Protein AF-A0A2E1ADV0-F1 (afdb_monomer_lite)

Structure (mmCIF, N/CA/C/O backbone):
data_AF-A0A2E1ADV0-F1
#
_entry.id   AF-A0A2E1ADV0-F1
#
loop_
_atom_site.group_PDB
_atom_site.id
_atom_site.type_symbol
_atom_site.label_atom_id
_atom_site.label_alt_id
_atom_site.label_comp_id
_atom_site.label_asym_id
_atom_site.label_entity_id
_atom_site.label_seq_id
_atom_site.pdbx_PDB_ins_code
_atom_site.Cartn_x
_atom_site.Cartn_y
_atom_site.Cartn_z
_atom_site.occupancy
_atom_site.B_iso_or_equiv
_atom_site.auth_seq_id
_atom_site.auth_comp_id
_atom_site.auth_asym_id
_atom_site.auth_atom_id
_atom_site.pdbx_PDB_model_num
ATOM 1 N N . MET A 1 1 ? -17.782 11.356 -1.659 1.00 43.19 1 MET A N 1
ATOM 2 C CA . MET A 1 1 ? -16.567 11.982 -2.216 1.00 43.19 1 MET A CA 1
ATOM 3 C C . MET A 1 1 ? -15.882 10.938 -3.076 1.00 43.19 1 MET A C 1
ATOM 5 O O . MET A 1 1 ? -15.557 9.882 -2.559 1.00 43.19 1 MET A O 1
ATOM 9 N N . THR A 1 2 ? -15.757 11.161 -4.381 1.00 51.19 2 THR A N 1
ATOM 10 C CA . THR A 1 2 ? -14.963 10.295 -5.262 1.00 51.19 2 THR A CA 1
ATOM 11 C C . THR A 1 2 ? -13.512 10.745 -5.145 1.00 51.19 2 THR A C 1
ATOM 13 O O . THR A 1 2 ? -13.075 11.631 -5.876 1.00 51.19 2 THR A O 1
ATOM 16 N N . GLU A 1 3 ? -12.776 10.206 -4.170 1.00 61.16 3 GLU A N 1
ATOM 17 C CA . GLU A 1 3 ? -11.321 10.365 -4.153 1.00 61.16 3 GLU A CA 1
ATOM 18 C C . GLU A 1 3 ? -10.768 9.790 -5.460 1.00 61.16 3 GLU A C 1
ATOM 20 O O . GLU A 1 3 ? -10.983 8.627 -5.803 1.00 61.16 3 GLU A O 1
ATOM 25 N N . LYS A 1 4 ? -10.129 10.649 -6.256 1.00 71.50 4 LYS A N 1
ATOM 26 C CA . LYS A 1 4 ? -9.531 10.254 -7.527 1.00 71.50 4 LYS A CA 1
ATOM 27 C C . LYS A 1 4 ? -8.263 9.459 -7.225 1.00 71.50 4 LYS A C 1
ATOM 29 O O . LYS A 1 4 ? -7.370 9.969 -6.554 1.00 71.50 4 LYS A O 1
ATOM 34 N N . TRP A 1 5 ? -8.173 8.237 -7.750 1.00 84.12 5 TRP A N 1
ATOM 35 C CA 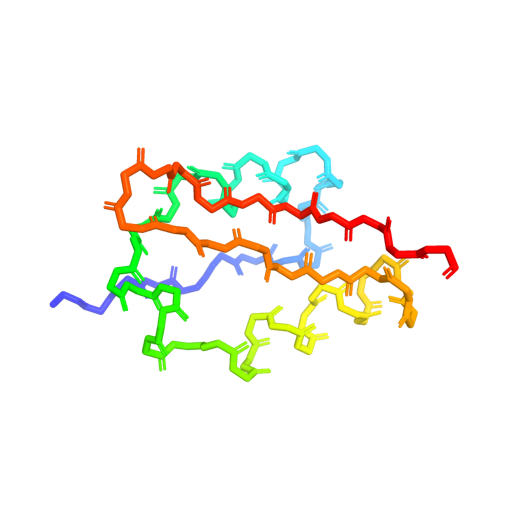. TRP A 1 5 ? -6.969 7.414 -7.633 1.00 84.12 5 TRP A CA 1
ATOM 36 C C . TRP A 1 5 ? -5.736 8.151 -8.194 1.00 84.12 5 TRP A C 1
ATOM 38 O O . TRP A 1 5 ? -5.831 8.741 -9.280 1.00 84.12 5 TRP A O 1
ATOM 48 N N . PRO A 1 6 ? -4.589 8.136 -7.489 1.00 88.56 6 PRO A N 1
ATOM 49 C CA . PRO A 1 6 ? -3.367 8.762 -7.976 1.00 88.56 6 PRO A CA 1
ATOM 50 C C . PRO A 1 6 ? -2.755 7.969 -9.140 1.00 88.56 6 PRO A C 1
ATOM 52 O O . PRO A 1 6 ? -3.090 6.809 -9.390 1.00 88.56 6 PRO A O 1
ATOM 55 N N . ASN A 1 7 ? -1.831 8.601 -9.869 1.00 90.38 7 ASN A N 1
ATOM 56 C CA . ASN A 1 7 ? -1.079 7.926 -10.923 1.00 90.38 7 ASN A CA 1
ATOM 57 C C . ASN A 1 7 ? 0.015 7.039 -10.312 1.00 90.38 7 ASN A C 1
ATOM 59 O O . ASN A 1 7 ? 1.160 7.459 -10.157 1.00 90.38 7 ASN A O 1
ATOM 63 N N . PHE A 1 8 ? -0.339 5.801 -9.973 1.00 90.06 8 PHE A N 1
ATOM 64 C CA . PHE A 1 8 ? 0.572 4.862 -9.316 1.00 90.06 8 PHE A CA 1
ATOM 65 C C . PHE A 1 8 ? 1.849 4.574 -10.115 1.00 90.06 8 PHE A C 1
ATOM 67 O O . PHE A 1 8 ? 2.897 4.356 -9.511 1.00 90.06 8 PHE A O 1
ATOM 74 N N . ALA A 1 9 ? 1.778 4.607 -11.450 1.00 88.62 9 ALA A N 1
ATOM 75 C CA . ALA A 1 9 ? 2.912 4.311 -12.324 1.00 88.62 9 ALA A CA 1
ATOM 76 C C . ALA A 1 9 ? 4.033 5.360 -12.234 1.00 88.62 9 ALA A C 1
ATOM 78 O O . ALA A 1 9 ? 5.187 5.037 -12.495 1.00 88.62 9 ALA A O 1
ATOM 79 N N . SER A 1 10 ? 3.709 6.604 -11.864 1.00 92.88 10 SER A N 1
ATOM 80 C CA . SER A 1 10 ? 4.698 7.678 -11.698 1.00 92.88 10 SER A CA 1
ATOM 81 C C . SER A 1 10 ? 5.187 7.854 -10.262 1.00 92.88 10 SER A C 1
ATOM 83 O O . SER A 1 10 ? 6.125 8.611 -10.043 1.00 92.88 10 SER A O 1
ATOM 85 N N . MET A 1 11 ? 4.539 7.217 -9.284 1.00 95.38 11 MET A N 1
ATOM 86 C CA . MET A 1 11 ? 4.945 7.313 -7.881 1.00 95.38 11 MET A CA 1
ATOM 87 C C . MET A 1 11 ? 6.191 6.468 -7.640 1.00 95.38 11 MET A C 1
ATOM 89 O O . MET A 1 11 ? 6.304 5.366 -8.173 1.00 95.38 11 MET A O 1
ATOM 93 N N . THR A 1 12 ? 7.088 6.941 -6.787 1.00 96.50 12 THR A N 1
ATOM 94 C CA . THR A 1 12 ? 8.117 6.129 -6.134 1.00 96.50 12 THR A CA 1
ATOM 95 C C . THR A 1 12 ? 7.492 5.210 -5.084 1.00 96.50 12 THR A C 1
ATOM 97 O O . THR A 1 12 ? 6.352 5.398 -4.651 1.00 96.50 12 THR A O 1
ATOM 100 N N . ASP A 1 13 ? 8.245 4.207 -4.638 1.00 95.00 13 ASP A N 1
ATOM 101 C CA . ASP A 1 13 ? 7.772 3.276 -3.609 1.00 95.00 13 ASP A CA 1
ATOM 102 C C . ASP A 1 13 ? 7.489 3.975 -2.280 1.0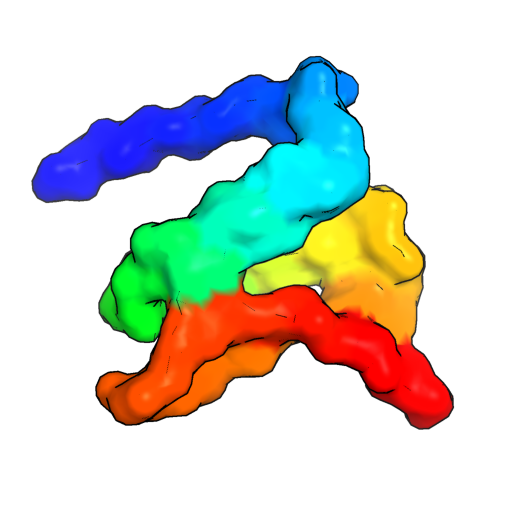0 95.00 13 ASP A C 1
ATOM 104 O O . ASP A 1 13 ? 6.492 3.682 -1.621 1.00 95.00 13 ASP A O 1
ATOM 108 N N . HIS A 1 14 ? 8.319 4.955 -1.920 1.00 95.31 14 HIS A N 1
ATOM 109 C CA . HIS A 1 14 ? 8.120 5.759 -0.721 1.00 95.31 14 HIS A CA 1
ATOM 110 C C . HIS A 1 14 ? 6.822 6.574 -0.788 1.00 95.31 14 HIS A C 1
ATOM 112 O O . HIS A 1 14 ? 6.037 6.569 0.161 1.00 95.31 14 HIS A O 1
ATOM 118 N N . GLU A 1 15 ? 6.558 7.231 -1.921 1.00 95.69 15 GLU A N 1
ATOM 119 C CA . GLU A 1 15 ? 5.312 7.975 -2.128 1.00 95.69 15 GLU A CA 1
ATOM 120 C C . GLU A 1 15 ? 4.095 7.052 -2.074 1.00 95.69 15 GLU A C 1
ATOM 122 O O . GLU A 1 15 ? 3.077 7.410 -1.486 1.00 95.69 15 GLU A O 1
ATOM 127 N N . PHE A 1 16 ? 4.197 5.854 -2.654 1.00 95.44 16 PHE A N 1
ATOM 128 C CA . PHE A 1 16 ? 3.110 4.882 -2.639 1.00 95.44 16 PHE A CA 1
ATOM 129 C C . PHE A 1 16 ? 2.788 4.414 -1.212 1.00 95.44 16 PHE A C 1
ATOM 131 O O . PHE A 1 16 ? 1.624 4.411 -0.813 1.00 95.44 16 PHE A O 1
ATOM 138 N N . VAL A 1 17 ? 3.808 4.072 -0.416 1.00 94.75 17 VAL A N 1
ATOM 139 C CA . VAL A 1 17 ? 3.648 3.689 1.001 1.00 94.75 17 VAL A CA 1
ATOM 140 C C . VAL A 1 17 ? 3.043 4.833 1.819 1.00 94.75 17 VAL A C 1
ATOM 142 O O . VAL A 1 17 ? 2.140 4.605 2.629 1.00 94.75 17 VAL A O 1
ATOM 145 N N . SER A 1 18 ? 3.510 6.064 1.595 1.00 95.06 18 SER A N 1
ATOM 146 C CA . SER A 1 18 ? 2.999 7.259 2.275 1.00 95.06 18 SER A CA 1
ATOM 147 C C . SER A 1 18 ? 1.524 7.498 1.946 1.00 95.06 18 SER A C 1
ATOM 149 O O . SER A 1 18 ? 0.708 7.711 2.842 1.00 95.06 18 SER A O 1
ATOM 151 N N . TRP A 1 19 ? 1.150 7.349 0.671 1.00 94.31 19 TRP A N 1
ATOM 152 C CA . TRP A 1 19 ? -0.240 7.448 0.246 1.00 94.31 19 TRP A CA 1
ATOM 153 C C . TRP A 1 19 ? -1.117 6.373 0.898 1.00 94.31 19 TRP A C 1
ATOM 155 O O . TRP A 1 19 ? -2.145 6.729 1.470 1.00 94.31 19 TRP A O 1
ATOM 165 N N . VAL A 1 20 ? -0.703 5.098 0.916 1.00 93.38 20 VAL A N 1
ATOM 166 C CA . VAL A 1 20 ? -1.450 4.039 1.629 1.00 93.38 20 VAL A CA 1
ATOM 167 C C . VAL A 1 20 ? -1.650 4.404 3.102 1.00 93.38 20 VAL A C 1
ATOM 169 O O . VAL A 1 20 ? -2.750 4.248 3.626 1.00 93.38 20 VAL A O 1
ATOM 172 N N . SER A 1 21 ? -0.618 4.952 3.746 1.00 93.56 21 SER A N 1
ATOM 173 C CA . SER A 1 21 ? -0.666 5.360 5.158 1.00 93.56 21 SER A CA 1
ATOM 174 C C . SER A 1 21 ? -1.594 6.542 5.434 1.00 93.56 21 SER A C 1
ATOM 176 O O . SER A 1 21 ? -2.029 6.728 6.570 1.00 93.56 21 SER A O 1
ATOM 178 N N . SER A 1 22 ? -1.915 7.327 4.405 1.00 93.25 22 SER A N 1
ATOM 179 C CA . SER A 1 22 ? -2.849 8.453 4.495 1.00 93.25 22 SER A CA 1
ATOM 180 C C . SER A 1 22 ? -4.317 8.055 4.313 1.00 93.25 22 SER A C 1
ATOM 182 O O . SER A 1 22 ? -5.202 8.862 4.595 1.00 93.25 22 SER A O 1
ATOM 184 N N . LEU A 1 23 ? -4.591 6.829 3.848 1.00 91.88 23 LEU A N 1
ATOM 185 C CA . LEU A 1 23 ? -5.953 6.357 3.604 1.00 91.88 23 LEU A CA 1
ATOM 186 C C . LEU A 1 23 ? -6.720 6.155 4.913 1.00 91.88 23 LEU A C 1
ATOM 188 O O . LEU A 1 23 ? 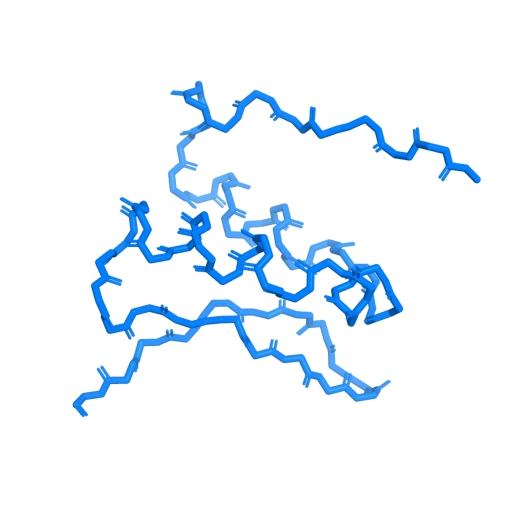-6.167 5.744 5.934 1.00 91.88 23 LEU A O 1
ATOM 192 N N . THR A 1 24 ? -8.033 6.373 4.865 1.00 91.50 24 THR A N 1
ATOM 193 C CA . THR A 1 24 ? -8.915 6.020 5.980 1.00 91.50 24 THR A CA 1
ATOM 194 C C . THR A 1 24 ? -9.181 4.518 5.998 1.00 91.50 24 THR A C 1
ATOM 196 O O . THR A 1 24 ? -9.229 3.854 4.959 1.00 91.50 24 THR A O 1
ATOM 199 N N . THR A 1 25 ? -9.419 3.969 7.187 1.00 90.75 25 THR A N 1
ATOM 200 C CA . THR A 1 25 ? -9.783 2.558 7.369 1.00 90.75 25 THR A CA 1
ATOM 201 C C . THR A 1 25 ? -11.024 2.183 6.546 1.00 90.75 25 THR A C 1
ATOM 203 O O . THR A 1 25 ? -11.054 1.128 5.914 1.00 90.75 25 THR A O 1
ATOM 206 N N . GLU A 1 26 ? -12.029 3.063 6.485 1.00 91.00 26 GLU A N 1
ATOM 207 C CA . GLU A 1 26 ? -13.241 2.862 5.677 1.00 91.00 26 GLU A CA 1
ATOM 208 C C . GLU A 1 26 ? -12.926 2.736 4.183 1.00 91.00 26 GLU A C 1
ATOM 210 O O . GLU A 1 26 ? -13.419 1.822 3.518 1.00 91.00 26 GLU A O 1
ATOM 215 N N . PHE A 1 27 ? -12.064 3.613 3.659 1.00 91.00 27 PHE A N 1
ATOM 216 C CA . PHE A 1 27 ? -11.647 3.565 2.262 1.00 91.00 27 PHE A CA 1
ATOM 217 C C . PHE A 1 27 ? -10.887 2.273 1.951 1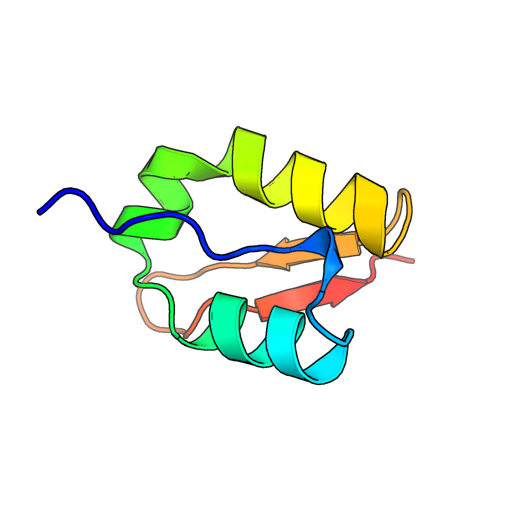.00 91.00 27 PHE A C 1
ATOM 219 O O . PHE A 1 27 ? -11.116 1.655 0.907 1.00 91.00 27 PHE A O 1
ATOM 226 N N . VAL A 1 28 ? -10.016 1.835 2.864 1.00 92.50 28 VAL A N 1
ATOM 227 C CA . VAL A 1 28 ? -9.274 0.583 2.699 1.00 92.50 28 VAL A CA 1
ATOM 228 C C . VAL A 1 28 ? -10.209 -0.617 2.690 1.00 92.50 28 VAL A C 1
ATOM 230 O O . VAL A 1 28 ? -10.101 -1.438 1.783 1.00 92.50 28 VAL A O 1
ATOM 233 N N . TYR A 1 29 ? -11.166 -0.711 3.618 1.00 91.38 29 TYR A N 1
ATOM 234 C CA . TYR A 1 29 ? -12.125 -1.820 3.623 1.00 91.38 29 TYR A CA 1
ATOM 235 C C . TYR A 1 29 ? -13.004 -1.844 2.370 1.00 91.38 29 TYR A C 1
ATOM 237 O O . TYR A 1 29 ? -13.211 -2.912 1.795 1.00 91.38 29 TYR A O 1
ATOM 245 N N . ALA A 1 30 ? -13.462 -0.682 1.899 1.00 92.69 30 ALA A N 1
ATOM 246 C CA . ALA A 1 30 ? -14.258 -0.587 0.678 1.00 92.69 30 ALA A CA 1
ATOM 247 C C . ALA A 1 30 ? -13.485 -1.015 -0.585 1.00 92.69 30 ALA A C 1
ATOM 249 O O . ALA A 1 30 ? -14.093 -1.471 -1.551 1.00 92.69 30 ALA A O 1
ATOM 250 N N . ASN A 1 31 ? -12.152 -0.893 -0.582 1.00 93.31 31 ASN A N 1
ATOM 251 C CA . ASN A 1 31 ? -11.301 -1.129 -1.753 1.00 93.31 31 ASN A CA 1
ATOM 252 C C . ASN A 1 31 ? -10.257 -2.237 -1.546 1.00 93.31 31 ASN A C 1
ATOM 254 O O . ASN A 1 31 ? -9.306 -2.333 -2.325 1.00 93.31 31 ASN A O 1
ATOM 258 N N . LEU A 1 32 ? -10.422 -3.086 -0.526 1.00 91.56 32 LEU A N 1
ATOM 259 C CA . LEU A 1 32 ? -9.377 -4.000 -0.056 1.00 91.56 32 LEU A CA 1
ATOM 260 C C . LEU A 1 32 ? -8.824 -4.892 -1.173 1.00 91.56 32 LEU A C 1
ATOM 262 O O . LEU A 1 32 ? -7.615 -4.985 -1.342 1.00 91.56 32 LEU A O 1
ATOM 266 N N . SER A 1 33 ? -9.692 -5.499 -1.987 1.00 92.94 33 SER A N 1
ATOM 267 C CA . SER A 1 33 ? -9.258 -6.375 -3.089 1.00 92.94 33 SER A CA 1
ATOM 268 C C . SER A 1 33 ? -8.411 -5.640 -4.132 1.00 92.94 33 SER A C 1
ATOM 270 O O . SER A 1 33 ? -7.415 -6.175 -4.618 1.00 92.94 33 SER A O 1
ATOM 272 N N . TYR A 1 34 ? -8.788 -4.406 -4.471 1.00 93.69 34 TYR A N 1
ATOM 273 C CA . TYR A 1 34 ? -8.061 -3.599 -5.448 1.00 93.69 34 TYR A CA 1
ATOM 274 C C . TYR A 1 34 ? -6.718 -3.124 -4.892 1.00 93.69 34 TYR A C 1
ATOM 276 O O . TYR A 1 34 ? -5.692 -3.246 -5.557 1.00 93.69 34 TYR A O 1
ATOM 284 N N 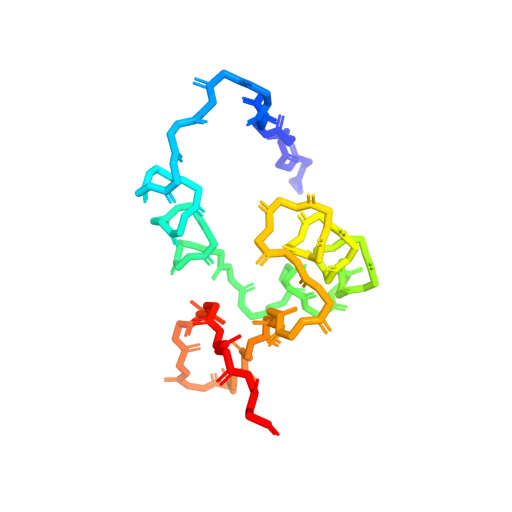. LEU A 1 35 ? -6.722 -2.635 -3.654 1.00 94.00 35 LEU A N 1
ATOM 285 C CA . LEU A 1 35 ? -5.532 -2.170 -2.958 1.00 94.00 35 LEU A CA 1
ATOM 286 C C . LEU A 1 35 ? -4.518 -3.305 -2.733 1.00 94.00 35 LEU A C 1
ATOM 288 O O . LEU A 1 35 ? -3.332 -3.117 -2.996 1.00 94.00 35 LEU A O 1
ATOM 292 N N . THR A 1 36 ? -4.976 -4.495 -2.330 1.00 93.62 36 THR A N 1
ATOM 293 C CA . THR A 1 36 ? -4.124 -5.689 -2.221 1.00 93.62 36 THR A CA 1
ATOM 294 C C . THR A 1 36 ? -3.508 -6.040 -3.567 1.00 93.62 36 THR A C 1
ATOM 296 O O . THR A 1 36 ? -2.300 -6.229 -3.638 1.00 93.62 36 THR A O 1
ATOM 299 N N . ARG A 1 37 ? -4.295 -6.049 -4.653 1.00 94.12 37 ARG A N 1
ATOM 300 C CA . ARG A 1 37 ? -3.765 -6.311 -5.997 1.00 94.12 37 ARG A CA 1
ATOM 301 C C . ARG A 1 37 ? -2.682 -5.306 -6.391 1.00 94.12 37 ARG A C 1
ATOM 303 O O . ARG A 1 37 ? -1.628 -5.727 -6.845 1.00 94.12 37 ARG A O 1
ATOM 310 N N . LEU A 1 38 ? -2.909 -4.009 -6.172 1.00 93.94 38 LEU A N 1
ATOM 311 C CA . LEU A 1 38 ? -1.909 -2.973 -6.454 1.00 93.94 38 LEU A CA 1
ATOM 312 C C . LEU A 1 38 ? -0.617 -3.179 -5.659 1.00 93.94 38 LEU A C 1
ATOM 314 O O . LEU A 1 38 ? 0.474 -3.041 -6.206 1.00 93.94 38 LEU A O 1
ATOM 318 N N . VAL A 1 39 ? -0.734 -3.507 -4.372 1.00 95.12 39 VAL A N 1
ATOM 319 C CA . VAL A 1 39 ? 0.427 -3.762 -3.515 1.00 95.12 39 VAL A CA 1
ATOM 320 C C . VAL A 1 39 ? 1.185 -5.000 -3.967 1.00 95.12 39 VAL A C 1
ATOM 322 O O . VAL A 1 39 ? 2.406 -4.944 -4.082 1.00 95.12 39 VAL A O 1
ATOM 325 N N . THR A 1 40 ? 0.484 -6.081 -4.299 1.00 94.81 40 THR A N 1
ATOM 326 C CA . THR A 1 40 ? 1.101 -7.304 -4.813 1.00 94.81 40 THR A CA 1
ATOM 327 C C . THR A 1 40 ? 1.770 -7.092 -6.174 1.00 94.81 40 THR A C 1
ATOM 329 O O . THR A 1 40 ? 2.883 -7.567 -6.387 1.00 94.81 40 THR A O 1
ATOM 332 N N . GLU A 1 41 ? 1.137 -6.354 -7.090 1.00 94.19 41 GLU A N 1
ATOM 333 C CA . GLU A 1 41 ? 1.710 -6.016 -8.401 1.00 94.19 41 GLU A CA 1
ATOM 334 C C . GLU A 1 41 ? 2.982 -5.166 -8.264 1.00 94.19 41 GLU A C 1
ATOM 336 O O . GLU A 1 41 ? 3.924 -5.342 -9.035 1.00 94.19 41 GLU A O 1
ATOM 341 N N . ARG A 1 42 ? 3.026 -4.262 -7.277 1.00 94.88 42 ARG A N 1
ATOM 342 C CA . ARG A 1 42 ? 4.145 -3.336 -7.072 1.00 94.88 42 ARG A CA 1
ATOM 343 C C . ARG A 1 42 ? 5.307 -3.932 -6.277 1.00 94.88 42 ARG A C 1
ATOM 345 O O . ARG A 1 42 ? 6.459 -3.717 -6.636 1.00 94.88 42 ARG A O 1
ATOM 352 N N . PHE A 1 43 ? 5.009 -4.642 -5.193 1.00 95.06 43 PHE A N 1
ATOM 353 C CA . PHE A 1 43 ? 5.998 -5.083 -4.203 1.00 95.06 43 PHE A CA 1
ATOM 354 C C . PHE A 1 43 ? 6.200 -6.604 -4.159 1.00 95.06 43 PHE A C 1
ATOM 356 O O . PHE A 1 43 ? 7.080 -7.077 -3.445 1.00 95.06 43 PHE A O 1
ATOM 363 N N . GLY A 1 44 ? 5.423 -7.368 -4.931 1.00 94.50 44 GLY A N 1
ATOM 364 C CA . GLY A 1 44 ? 5.521 -8.823 -5.026 1.00 94.50 44 GLY A CA 1
ATOM 365 C C . GLY A 1 44 ? 4.480 -9.585 -4.200 1.00 94.50 44 GLY A C 1
ATOM 366 O O . GLY A 1 44 ? 3.726 -9.024 -3.405 1.00 94.50 44 GLY A O 1
ATOM 367 N N . GLY A 1 45 ? 4.448 -10.909 -4.399 1.00 91.69 45 GLY A N 1
ATOM 368 C CA . GLY A 1 45 ? 3.459 -11.842 -3.829 1.00 91.69 45 GLY A CA 1
ATOM 369 C C . GLY A 1 45 ? 3.399 -11.910 -2.302 1.00 91.69 45 GLY A C 1
ATOM 370 O O . GLY A 1 45 ? 2.458 -12.472 -1.753 1.00 91.69 45 GLY A O 1
ATOM 371 N N . ASN A 1 46 ? 4.390 -11.346 -1.619 1.00 92.69 46 ASN A N 1
ATOM 372 C CA . ASN A 1 46 ? 4.503 -11.337 -0.170 1.00 92.69 46 ASN A CA 1
ATOM 373 C C . ASN A 1 46 ? 4.144 -9.983 0.465 1.00 92.69 46 ASN A C 1
ATOM 375 O O . ASN A 1 46 ? 4.237 -9.841 1.681 1.00 92.69 46 ASN A O 1
ATOM 379 N N . ALA A 1 47 ? 3.744 -8.986 -0.324 1.00 94.94 47 ALA A N 1
ATOM 380 C CA . ALA A 1 47 ? 3.308 -7.695 0.189 1.00 94.94 47 ALA A CA 1
ATOM 381 C C . ALA A 1 47 ? 1.782 -7.650 0.345 1.00 94.94 47 ALA A C 1
ATOM 383 O O . ALA A 1 47 ? 1.039 -8.016 -0.568 1.00 94.94 47 ALA A O 1
ATOM 384 N N . LEU A 1 48 ? 1.315 -7.166 1.497 1.00 92.62 48 LEU A N 1
ATOM 385 C CA . LEU A 1 48 ? -0.103 -7.048 1.844 1.00 92.62 48 LEU A CA 1
ATOM 386 C C . LEU A 1 48 ? -0.394 -5.691 2.485 1.00 92.62 48 LEU A C 1
ATOM 388 O O . LEU A 1 48 ? 0.490 -5.055 3.056 1.00 92.62 48 LEU A O 1
ATOM 392 N N . ILE A 1 49 ? -1.658 -5.269 2.443 1.00 93.69 49 ILE A N 1
ATOM 393 C CA . ILE A 1 49 ? -2.133 -4.121 3.222 1.00 93.69 49 ILE A CA 1
ATOM 394 C C . ILE A 1 49 ? -2.706 -4.613 4.540 1.00 93.69 49 ILE A C 1
ATOM 396 O O . ILE A 1 49 ? -3.599 -5.455 4.573 1.00 93.69 49 ILE A O 1
ATOM 400 N N . SER A 1 50 ? -2.202 -4.038 5.624 1.00 92.38 50 SER A N 1
ATOM 401 C CA . SER A 1 50 ? -2.717 -4.196 6.975 1.00 92.38 50 SER A CA 1
ATOM 402 C C . SER A 1 50 ? -3.486 -2.939 7.362 1.00 92.38 50 SER A C 1
ATOM 404 O O . SER A 1 50 ? -2.971 -1.830 7.235 1.00 92.38 50 SER A O 1
ATOM 406 N N . THR A 1 51 ? -4.699 -3.101 7.881 1.00 90.69 51 THR A N 1
ATOM 407 C CA . THR A 1 51 ? -5.502 -2.007 8.437 1.00 90.69 51 THR A CA 1
ATOM 408 C C . THR A 1 51 ? -6.184 -2.473 9.720 1.00 90.69 51 THR A C 1
ATOM 410 O O . THR A 1 51 ? -6.558 -3.640 9.831 1.00 90.69 51 THR A O 1
ATOM 413 N N . ALA A 1 52 ? -6.310 -1.583 10.702 1.00 87.19 52 ALA A N 1
ATOM 414 C CA . ALA A 1 52 ? -7.009 -1.841 11.956 1.00 87.19 52 ALA A CA 1
ATOM 415 C C . ALA A 1 52 ? -7.847 -0.616 12.342 1.00 87.19 52 ALA A C 1
ATOM 417 O O . ALA A 1 52 ? -7.575 0.499 11.901 1.00 87.19 52 ALA A O 1
ATOM 418 N N . THR A 1 53 ? -8.869 -0.812 13.178 1.00 78.06 53 THR A N 1
ATOM 419 C CA . THR A 1 53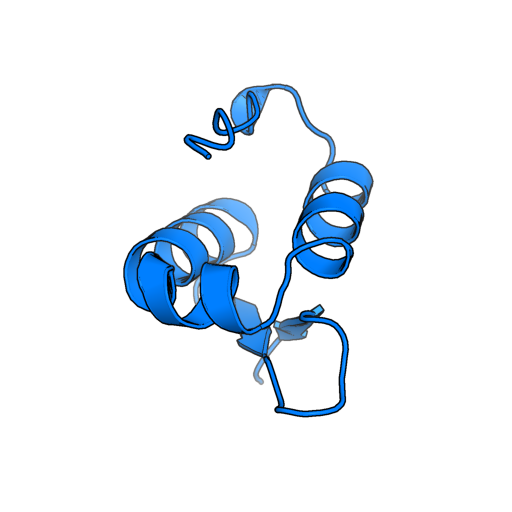 ? -9.852 0.229 13.539 1.00 78.06 53 THR A CA 1
ATOM 420 C C . THR A 1 53 ? -9.225 1.491 14.143 1.00 78.06 53 THR A C 1
ATOM 422 O O . THR A 1 53 ? -9.791 2.570 14.013 1.00 78.06 53 THR A O 1
ATOM 425 N N . TYR A 1 54 ? -8.053 1.370 14.770 1.00 81.44 54 TYR A N 1
ATOM 426 C CA . TYR A 1 54 ? -7.350 2.475 15.432 1.00 81.44 54 TYR A CA 1
ATOM 427 C C . TYR A 1 54 ? -5.918 2.676 14.919 1.00 81.44 54 TYR A C 1
ATOM 429 O O . TYR A 1 54 ? -5.123 3.344 15.575 1.00 81.44 54 TYR A O 1
ATOM 437 N N . GLU A 1 55 ? -5.572 2.101 13.764 1.00 85.50 55 GLU A N 1
ATOM 438 C CA . GLU A 1 55 ? -4.248 2.265 13.161 1.00 85.50 55 GLU A CA 1
ATOM 439 C C . GLU A 1 55 ? -4.362 2.749 11.719 1.00 85.50 55 GLU A C 1
ATOM 441 O O . GLU A 1 55 ? -5.230 2.306 10.963 1.00 85.50 55 GLU A O 1
ATOM 446 N N . SER A 1 56 ? -3.428 3.615 11.320 1.00 89.06 56 SER A N 1
ATOM 447 C CA . SER A 1 56 ? -3.242 3.958 9.914 1.00 89.06 56 SER A CA 1
ATOM 448 C C . SER A 1 56 ? -2.953 2.694 9.096 1.00 89.06 56 SER A C 1
ATOM 450 O O . SER A 1 56 ? -2.195 1.827 9.554 1.00 89.06 56 SER A O 1
ATOM 452 N N . PRO A 1 57 ? -3.521 2.572 7.885 1.00 93.88 57 PRO A N 1
ATOM 453 C CA . PRO A 1 57 ? -3.193 1.471 6.997 1.00 93.88 57 PRO A CA 1
ATOM 454 C C . PRO A 1 57 ? -1.696 1.447 6.692 1.00 93.88 57 PRO A C 1
ATOM 456 O O . PRO A 1 57 ? -1.047 2.482 6.607 1.00 93.88 57 PRO A O 1
ATOM 459 N N . LYS A 1 58 ? -1.123 0.264 6.522 1.00 95.00 58 LYS A N 1
ATOM 460 C CA . LYS A 1 58 ? 0.304 0.108 6.230 1.00 95.00 58 LYS A CA 1
ATOM 461 C C . LYS A 1 58 ? 0.538 -1.092 5.340 1.00 95.00 58 LYS A C 1
ATOM 463 O O . LYS A 1 58 ? -0.233 -2.050 5.359 1.00 95.00 58 LYS A O 1
ATOM 468 N N . ILE A 1 59 ? 1.619 -1.041 4.574 1.00 95.50 59 ILE A N 1
ATOM 469 C CA . ILE A 1 59 ? 2.082 -2.182 3.788 1.00 95.50 59 ILE A CA 1
ATOM 470 C C . ILE A 1 59 ? 2.975 -3.038 4.682 1.00 95.50 59 ILE A C 1
ATOM 472 O O . ILE A 1 59 ? 3.878 -2.522 5.339 1.00 95.50 59 ILE A O 1
ATOM 476 N N . ILE A 1 60 ? 2.705 -4.338 4.715 1.00 94.25 60 ILE A N 1
ATOM 477 C CA . ILE A 1 60 ? 3.491 -5.334 5.441 1.00 94.25 60 ILE A CA 1
ATOM 478 C C . ILE A 1 60 ? 4.029 -6.379 4.467 1.00 94.25 60 ILE A C 1
ATOM 480 O O . ILE A 1 60 ? 3.406 -6.661 3.444 1.00 94.25 60 ILE A O 1
ATOM 484 N N . PHE A 1 61 ? 5.173 -6.966 4.809 1.00 93.25 61 PHE A N 1
ATOM 485 C CA . PHE A 1 61 ? 5.782 -8.061 4.062 1.00 93.25 61 PHE A CA 1
ATOM 486 C C . PHE A 1 61 ? 5.682 -9.333 4.896 1.00 93.25 61 PHE A C 1
ATOM 488 O O . PHE A 1 61 ? 6.203 -9.382 6.011 1.00 93.25 61 PHE A O 1
ATOM 495 N N . VAL A 1 62 ? 4.986 -10.338 4.375 1.00 88.00 62 VAL A N 1
ATOM 496 C CA . VAL A 1 62 ? 4.895 -11.658 5.002 1.00 88.00 62 VAL A CA 1
ATOM 497 C C . VAL A 1 62 ? 6.088 -12.516 4.570 1.00 88.00 62 VAL A C 1
ATOM 499 O O . VAL A 1 62 ? 6.567 -12.393 3.443 1.00 88.00 62 VAL A O 1
ATOM 502 N N . GLN A 1 63 ? 6.625 -13.315 5.491 1.00 75.75 63 GLN A N 1
ATOM 503 C CA . GLN A 1 63 ? 7.724 -14.252 5.224 1.00 75.75 63 GLN A CA 1
ATOM 504 C C . GLN A 1 63 ? 7.190 -15.621 4.820 1.00 75.75 63 GLN A C 1
ATOM 506 O O . GLN A 1 63 ? 6.131 -16.010 5.362 1.00 75.75 63 GLN A O 1
#

Sequence (63 aa):
MTEKWPNFASMTDHEFVSWVSSLTTEFVYANLSYLTRLVTERFGGNALISTATYESPKIIFVQ

pLDDT: mean 89.74, std 9.82, range [43.19, 96.5]

Secondary structure (DSSP, 8-state):
--PPPP-GGGS-HHHHHHHHHHS-HHHHHHTHHHHHHHHHHHH-TTEEEEEETTEEEEEEE--

Radius of gyration: 11.16 Å; chains: 1; bounding box: 25×26×28 Å

Foldseek 3Di:
DPPDDDPPVPDDPVRVQVVQQPDDLVVCVVCVVVNQVSQCVVPHPQWHWDDDPPHGIGIDGHD